Protein AF-A0A6A4GIF3-F1 (afdb_monomer_lite)

Foldseek 3Di:
DVVVVCVVPPDPPPDDDDPVVVVVVVCVVCVVVCVPDDDPVSVVVVVVVVVVVVVVVVVVVVVVVVVPDDPDPPPPPDDPPPVPPPPPVDDDPPDDDDDPPDPDDDPDDDPAEPPPRHPDDHVVPDPD

Sequence (128 aa):
NPFEQARDKRIPRTATVPARLAYHEAHAALRPLLAGVQTAEDLDDLVDQLNEIRQAIMIFLLIFYTHLSDTTVIKHKGRPRTKRLTAGREGPSQGGGARKGRHTDAEGSGRKCGACRIPGHTRARCPK

Structure (mmCIF, N/CA/C/O backbone):
data_AF-A0A6A4GIF3-F1
#
_entry.id   AF-A0A6A4GIF3-F1
#
loop_
_atom_site.group_PDB
_atom_site.id
_atom_site.type_symbol
_atom_site.label_atom_id
_atom_site.label_alt_id
_atom_site.label_comp_id
_atom_site.label_asym_id
_atom_site.label_entity_id
_atom_site.label_seq_id
_atom_site.pdbx_PDB_ins_code
_atom_site.Cartn_x
_atom_site.Cartn_y
_atom_site.Cartn_z
_atom_site.occupancy
_atom_site.B_iso_or_equiv
_atom_site.auth_seq_id
_atom_site.auth_comp_id
_atom_site.auth_asym_id
_atom_site.auth_atom_id
_atom_site.pdbx_PDB_model_num
ATOM 1 N N . ASN A 1 1 ? 0.081 -21.181 18.646 1.00 46.69 1 ASN A N 1
ATOM 2 C CA . ASN A 1 1 ? -0.855 -20.288 17.933 1.00 46.69 1 ASN A CA 1
ATOM 3 C C . ASN A 1 1 ? -1.202 -20.938 16.591 1.00 46.69 1 ASN A C 1
ATOM 5 O O . ASN A 1 1 ? -0.299 -21.067 15.773 1.00 46.69 1 ASN A O 1
ATOM 9 N N . PRO A 1 2 ? -2.438 -21.419 16.359 1.00 47.06 2 PRO A N 1
ATOM 10 C CA . PRO A 1 2 ? -2.800 -22.178 15.149 1.00 47.06 2 PRO A CA 1
ATOM 11 C C . PRO A 1 2 ? -2.652 -21.386 13.834 1.00 47.06 2 PRO A C 1
ATOM 13 O O . PRO A 1 2 ? -2.694 -21.971 12.758 1.00 47.06 2 PRO A O 1
ATOM 16 N N . PHE A 1 3 ? -2.426 -20.071 13.904 1.00 51.91 3 PHE A N 1
ATOM 17 C CA . PHE A 1 3 ? -2.216 -19.209 12.739 1.00 51.91 3 PHE A CA 1
ATOM 18 C C . PHE A 1 3 ? -0.763 -19.154 12.236 1.00 51.91 3 PHE A C 1
ATOM 20 O O . PHE A 1 3 ? -0.530 -18.695 11.121 1.00 51.91 3 PHE A O 1
ATOM 27 N N . GLU A 1 4 ? 0.220 -19.652 12.995 1.00 50.81 4 GLU A N 1
ATOM 28 C CA . GLU A 1 4 ? 1.615 -19.692 12.518 1.00 50.81 4 GLU A CA 1
ATOM 29 C C . GLU A 1 4 ? 1.874 -20.821 11.515 1.00 50.81 4 GLU A C 1
ATOM 31 O O . GLU A 1 4 ? 2.722 -20.681 10.638 1.00 50.81 4 GLU A O 1
ATOM 36 N N . GLN A 1 5 ? 1.082 -21.896 11.560 1.00 49.00 5 GLN A N 1
ATOM 37 C CA . GLN A 1 5 ? 1.219 -23.054 10.666 1.00 49.00 5 GLN A CA 1
ATOM 38 C C . GLN A 1 5 ? 0.877 -22.741 9.196 1.00 49.00 5 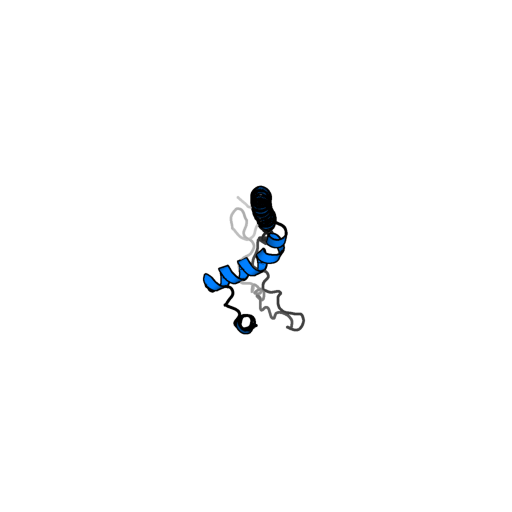GLN A C 1
ATOM 40 O O . GLN A 1 5 ? 1.183 -23.532 8.306 1.00 49.00 5 GLN A O 1
ATOM 45 N N . ALA A 1 6 ? 0.270 -21.583 8.914 1.00 50.69 6 ALA A N 1
ATOM 46 C CA . ALA A 1 6 ? -0.035 -21.139 7.554 1.00 50.69 6 ALA A CA 1
ATOM 47 C C . ALA A 1 6 ? 1.125 -20.388 6.871 1.00 50.69 6 ALA A C 1
ATOM 49 O O . ALA A 1 6 ? 1.098 -20.233 5.650 1.00 50.69 6 ALA A O 1
ATOM 50 N N . ARG A 1 7 ? 2.155 -19.951 7.613 1.00 51.62 7 ARG A N 1
ATOM 51 C CA . ARG A 1 7 ? 3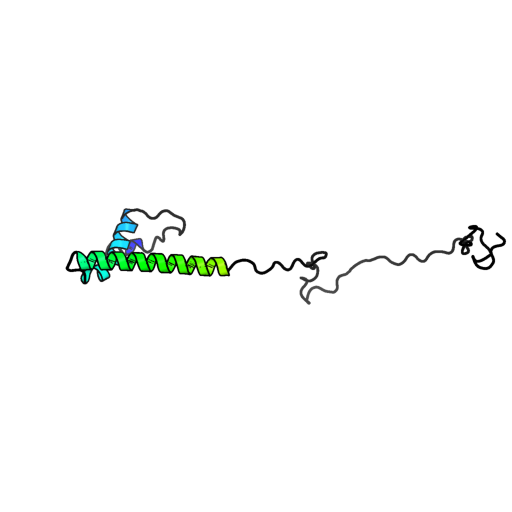.295 -19.205 7.041 1.00 51.62 7 ARG A CA 1
ATOM 52 C C . ARG A 1 7 ? 4.182 -20.053 6.122 1.00 51.62 7 ARG A C 1
ATOM 54 O O . ARG A 1 7 ? 4.828 -19.502 5.232 1.00 51.62 7 ARG A O 1
ATOM 61 N N . ASP A 1 8 ? 4.163 -21.376 6.285 1.00 54.00 8 ASP A N 1
ATOM 62 C CA . ASP A 1 8 ? 5.006 -22.303 5.515 1.00 54.00 8 ASP A CA 1
ATOM 63 C C . ASP A 1 8 ? 4.438 -22.701 4.148 1.00 54.00 8 ASP A C 1
ATOM 65 O O . ASP A 1 8 ? 5.170 -23.184 3.284 1.00 54.00 8 ASP A O 1
ATOM 69 N N . LYS A 1 9 ? 3.161 -22.419 3.873 1.00 58.00 9 LYS A N 1
ATOM 70 C CA . LYS A 1 9 ? 2.607 -22.533 2.517 1.00 58.00 9 LYS A CA 1
ATOM 71 C C . LYS A 1 9 ? 2.678 -21.170 1.855 1.00 58.00 9 LYS A C 1
ATOM 73 O O . LYS A 1 9 ? 1.664 -20.491 1.720 1.00 58.00 9 LYS A O 1
ATOM 78 N N . ARG A 1 10 ? 3.888 -20.750 1.468 1.00 60.47 10 ARG A N 1
ATOM 79 C CA . ARG A 1 10 ? 4.073 -19.512 0.700 1.00 60.47 10 ARG A CA 1
ATOM 80 C C . ARG A 1 10 ? 3.194 -19.585 -0.543 1.00 60.47 10 ARG A C 1
ATOM 82 O O . ARG A 1 10 ? 3.474 -20.348 -1.466 1.00 60.47 10 ARG A O 1
ATOM 89 N N . ILE A 1 11 ? 2.121 -18.800 -0.535 1.00 64.50 11 ILE A N 1
ATOM 90 C CA . ILE A 1 11 ? 1.291 -18.571 -1.709 1.00 64.50 11 ILE A CA 1
ATOM 91 C C . ILE A 1 11 ? 2.251 -18.116 -2.823 1.00 64.50 11 ILE A C 1
ATOM 93 O O . ILE A 1 11 ? 3.106 -17.258 -2.564 1.00 64.50 11 ILE A O 1
ATOM 97 N N . PRO A 1 12 ? 2.195 -18.714 -4.029 1.00 75.25 12 PRO A N 1
ATOM 98 C CA . 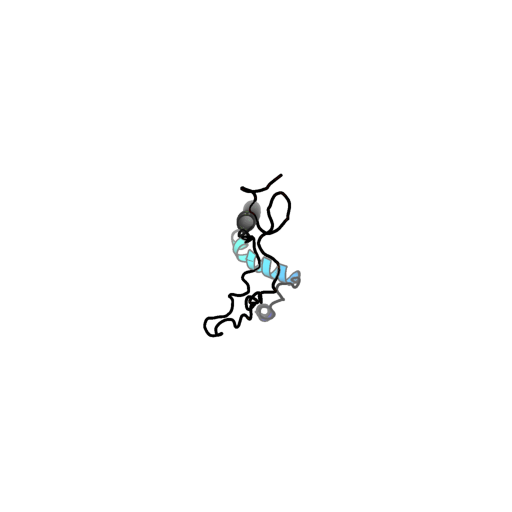PRO A 1 12 ? 3.013 -18.267 -5.149 1.00 75.25 12 PRO A CA 1
ATOM 99 C C . PRO A 1 12 ? 2.887 -16.750 -5.307 1.00 75.25 12 PRO A C 1
ATOM 101 O O . PRO A 1 12 ? 1.786 -16.222 -5.197 1.00 75.25 12 PRO A O 1
ATOM 104 N N . ARG A 1 13 ? 3.990 -16.037 -5.573 1.00 71.44 13 ARG A N 1
ATOM 105 C CA . ARG A 1 13 ? 4.002 -14.556 -5.620 1.00 71.44 13 ARG A CA 1
ATOM 106 C C . ARG A 1 13 ? 2.979 -13.952 -6.593 1.00 71.44 13 ARG A C 1
ATOM 108 O O . ARG A 1 13 ? 2.647 -12.781 -6.474 1.00 71.44 13 ARG A O 1
ATOM 115 N N . THR A 1 14 ? 2.521 -14.740 -7.560 1.00 79.12 14 THR A N 1
ATOM 116 C CA . THR A 1 14 ? 1.546 -14.364 -8.587 1.00 79.12 14 THR A CA 1
ATOM 117 C C . THR A 1 14 ? 0.116 -14.807 -8.276 1.00 79.12 14 THR A C 1
ATOM 119 O O . THR A 1 14 ? -0.795 -14.456 -9.020 1.00 79.12 14 THR A O 1
ATOM 122 N N . ALA A 1 15 ? -0.105 -15.594 -7.223 1.00 83.50 15 ALA A N 1
ATOM 123 C CA . ALA A 1 15 ? -1.429 -16.075 -6.865 1.00 83.50 15 ALA A CA 1
ATOM 124 C C . ALA A 1 15 ? -2.186 -15.025 -6.043 1.00 83.50 15 ALA A C 1
ATOM 126 O O . ALA A 1 15 ? -1.627 -14.357 -5.172 1.00 83.50 15 ALA A O 1
ATOM 127 N N . THR A 1 16 ? -3.481 -14.892 -6.326 1.00 86.94 16 THR A N 1
ATOM 128 C CA . THR A 1 16 ? -4.369 -13.974 -5.614 1.00 86.94 16 THR A CA 1
ATOM 129 C C . THR A 1 16 ? -4.438 -14.349 -4.136 1.00 86.94 16 THR A C 1
ATOM 131 O O . THR A 1 16 ? -4.720 -15.495 -3.784 1.00 86.94 16 THR A O 1
ATOM 134 N N . VAL A 1 17 ? -4.189 -13.374 -3.262 1.00 87.19 17 VAL A N 1
ATOM 135 C CA . VAL A 1 17 ? -4.244 -13.574 -1.812 1.00 87.19 17 VAL A CA 1
ATOM 136 C C . VAL A 1 17 ? -5.709 -13.710 -1.372 1.00 87.19 17 VAL A C 1
ATOM 138 O O . VAL A 1 17 ? -6.522 -12.850 -1.716 1.00 87.19 17 VAL A O 1
ATOM 141 N N . PRO A 1 18 ? -6.083 -14.751 -0.602 1.00 89.88 18 PRO A N 1
ATOM 142 C CA . PRO A 1 18 ? -7.437 -14.883 -0.073 1.00 89.88 18 PRO A CA 1
ATOM 143 C C . PRO A 1 18 ? -7.816 -13.687 0.808 1.00 89.88 18 PRO A C 1
ATOM 145 O O . PRO A 1 18 ? -7.057 -13.313 1.702 1.00 89.88 18 PRO A O 1
ATOM 148 N N . ALA A 1 19 ? -9.021 -13.140 0.623 1.00 91.00 19 ALA A N 1
ATOM 149 C CA . ALA A 1 19 ? -9.476 -11.935 1.329 1.00 91.00 19 ALA A CA 1
ATOM 150 C C . ALA A 1 19 ? -9.382 -12.052 2.861 1.00 91.00 19 ALA A C 1
ATOM 152 O O . ALA A 1 19 ? -8.925 -11.131 3.530 1.00 91.00 19 ALA A O 1
ATOM 153 N N . ARG A 1 20 ? -9.749 -13.213 3.423 1.00 90.50 20 ARG A N 1
ATOM 154 C CA . ARG A 1 20 ? -9.653 -13.476 4.868 1.00 90.50 20 ARG A CA 1
ATOM 155 C C . ARG A 1 20 ? -8.209 -13.402 5.374 1.00 90.50 20 ARG A C 1
ATOM 157 O O . ARG A 1 20 ? -7.975 -12.876 6.457 1.00 90.50 20 ARG A O 1
ATOM 164 N N . LEU A 1 21 ? -7.255 -13.927 4.605 1.00 89.81 21 LEU A N 1
ATOM 165 C CA . LEU A 1 21 ? -5.841 -13.895 4.973 1.00 89.81 21 LEU A CA 1
ATOM 166 C C . LEU A 1 21 ? -5.311 -12.462 4.917 1.00 89.81 21 LEU A C 1
ATOM 168 O O . LEU A 1 21 ? -4.741 -11.998 5.898 1.00 89.81 21 LEU A O 1
ATOM 172 N N . ALA A 1 22 ? -5.602 -11.744 3.828 1.00 89.31 22 ALA A N 1
ATOM 173 C CA . ALA A 1 22 ? -5.235 -10.338 3.683 1.00 89.31 22 ALA A CA 1
ATOM 174 C C . ALA A 1 22 ? -5.794 -9.482 4.830 1.00 89.31 22 ALA A C 1
ATOM 176 O O . ALA A 1 22 ? -5.062 -8.689 5.413 1.00 89.31 22 ALA A O 1
ATOM 177 N N . TYR A 1 23 ? -7.061 -9.686 5.200 1.00 92.19 23 TYR A N 1
ATOM 178 C CA . TYR A 1 23 ? -7.693 -8.968 6.305 1.00 92.19 23 TYR A CA 1
ATOM 179 C C . TYR A 1 23 ? -7.015 -9.252 7.649 1.00 92.19 23 TYR A C 1
ATOM 181 O O . TYR A 1 23 ? -6.647 -8.318 8.357 1.00 92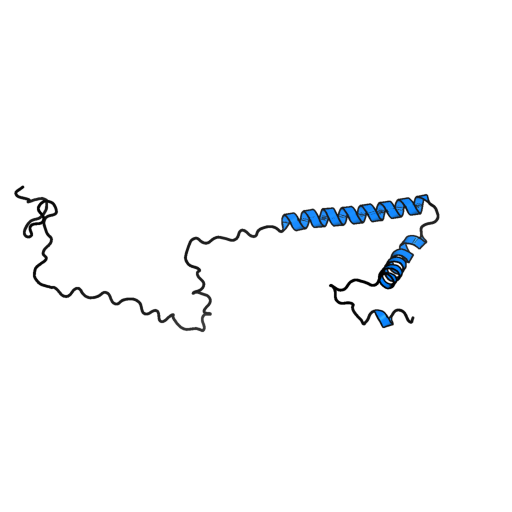.19 23 TYR A O 1
ATOM 189 N N . HIS A 1 24 ? -6.821 -10.526 8.009 1.00 92.44 24 HIS A N 1
ATOM 190 C CA . HIS A 1 24 ? -6.195 -10.870 9.288 1.00 92.44 24 HIS A CA 1
ATOM 191 C C . HIS A 1 24 ? -4.750 -10.388 9.375 1.00 92.44 24 HIS A C 1
ATOM 193 O O . HIS A 1 24 ? -4.334 -9.920 10.433 1.00 92.44 24 HIS A O 1
ATOM 199 N N . GLU A 1 25 ? -3.996 -10.486 8.284 1.00 92.38 25 GLU A N 1
ATOM 200 C CA . GLU A 1 25 ? -2.598 -10.072 8.252 1.00 92.38 25 GLU A CA 1
ATOM 201 C C . GLU A 1 25 ? -2.463 -8.546 8.281 1.00 92.38 25 GLU A C 1
ATOM 203 O O . GLU A 1 25 ? -1.700 -8.025 9.093 1.00 92.38 25 GLU A O 1
ATOM 208 N N . ALA A 1 26 ? -3.276 -7.820 7.506 1.00 91.88 26 ALA A N 1
ATOM 209 C CA . ALA A 1 26 ? -3.330 -6.361 7.565 1.00 91.88 26 ALA A CA 1
ATOM 210 C C . ALA A 1 26 ? -3.748 -5.871 8.958 1.00 91.88 26 ALA A C 1
ATOM 212 O O . ALA A 1 26 ? -3.085 -5.022 9.545 1.00 91.88 26 ALA A O 1
ATOM 213 N N . HIS A 1 27 ? -4.797 -6.452 9.541 1.00 92.38 27 HIS A N 1
ATOM 214 C CA . HIS A 1 27 ? -5.259 -6.076 10.875 1.00 92.38 27 HIS A CA 1
ATOM 215 C C . HIS A 1 27 ? -4.228 -6.418 11.965 1.00 92.38 27 HIS A C 1
ATOM 217 O O . HIS A 1 27 ? -4.071 -5.676 12.936 1.00 92.38 27 HIS A O 1
ATOM 223 N N . ALA A 1 28 ? -3.509 -7.536 11.838 1.00 93.00 28 ALA A N 1
ATOM 224 C CA . ALA A 1 28 ? -2.424 -7.880 12.753 1.00 93.00 28 ALA A CA 1
ATOM 225 C C . ALA A 1 28 ? -1.244 -6.903 12.636 1.00 93.00 28 ALA A C 1
ATOM 227 O O . ALA A 1 28 ? -0.666 -6.539 13.657 1.00 93.00 28 ALA A O 1
ATOM 228 N N . ALA A 1 29 ? -0.922 -6.453 11.422 1.00 92.38 29 ALA A N 1
ATOM 229 C CA . ALA A 1 29 ? 0.129 -5.471 11.176 1.00 92.38 29 ALA A CA 1
ATOM 230 C C . ALA A 1 29 ? -0.244 -4.060 11.662 1.00 92.38 29 ALA A C 1
ATOM 232 O O . ALA A 1 29 ? 0.625 -3.336 12.135 1.00 92.38 29 ALA A O 1
ATOM 233 N N . LEU A 1 30 ? -1.525 -3.681 11.587 1.00 91.75 30 LEU A N 1
ATOM 234 C CA . LEU A 1 30 ? -2.020 -2.373 12.034 1.00 91.75 30 LEU A CA 1
ATOM 235 C C . LEU A 1 30 ? -2.214 -2.282 13.553 1.00 91.75 30 LEU A C 1
ATOM 237 O O . LEU A 1 30 ? -2.164 -1.190 14.111 1.00 91.75 30 LEU A O 1
ATOM 241 N N . ARG A 1 31 ? -2.406 -3.412 14.246 1.00 92.75 31 ARG A N 1
ATOM 242 C CA . ARG A 1 31 ? -2.652 -3.458 15.701 1.00 92.75 31 ARG A CA 1
ATOM 243 C C . ARG A 1 31 ? -1.697 -2.607 16.555 1.00 92.75 31 ARG A C 1
ATOM 245 O O . ARG A 1 31 ? -2.199 -1.932 17.447 1.00 92.75 31 ARG A O 1
ATOM 252 N N . PRO A 1 32 ? -0.369 -2.618 16.331 1.00 92.44 32 PRO A N 1
ATOM 253 C CA . PRO A 1 32 ? 0.555 -1.789 17.103 1.00 92.44 32 PRO A CA 1
ATOM 254 C C . PRO A 1 32 ? 0.340 -0.286 16.904 1.00 92.44 32 PRO A C 1
ATOM 256 O O . PRO A 1 32 ? 0.549 0.477 17.837 1.00 92.44 32 PRO A O 1
ATOM 259 N N . LEU A 1 33 ? -0.095 0.133 15.711 1.00 89.06 33 LEU A N 1
ATOM 260 C CA . LEU A 1 33 ? -0.356 1.538 15.388 1.00 89.06 33 LEU A CA 1
ATOM 261 C C . LEU A 1 33 ? -1.668 2.014 16.020 1.00 89.06 33 LEU A C 1
ATOM 263 O O . LEU A 1 33 ? -1.746 3.115 16.548 1.00 89.06 33 LEU A O 1
ATOM 267 N N . LEU A 1 34 ? -2.676 1.139 16.040 1.00 90.88 34 LEU A N 1
ATOM 268 C CA . LEU A 1 34 ? -3.981 1.427 16.637 1.00 90.88 34 LEU A CA 1
ATOM 269 C C . LEU A 1 34 ? -3.947 1.519 18.170 1.00 90.88 34 LEU A C 1
ATOM 271 O O . LEU A 1 34 ? -4.869 2.066 18.760 1.00 90.88 34 LEU A O 1
ATOM 275 N N . ALA A 1 35 ? -2.903 1.006 18.830 1.00 89.88 35 ALA A N 1
ATOM 276 C CA . ALA A 1 35 ? -2.794 1.040 20.291 1.00 89.88 35 ALA A CA 1
ATOM 277 C C . ALA A 1 35 ? -2.675 2.465 20.869 1.00 89.88 35 ALA A C 1
ATOM 279 O O . ALA A 1 35 ? -2.945 2.657 22.053 1.00 89.88 35 ALA A O 1
ATOM 280 N N . GLY A 1 36 ? -2.262 3.443 20.054 1.00 86.38 36 GLY A N 1
ATOM 281 C CA . GLY A 1 36 ? -2.136 4.848 20.450 1.00 86.38 36 GLY A CA 1
ATOM 282 C C . GLY A 1 36 ? -3.335 5.730 20.097 1.00 86.38 36 GLY A C 1
ATOM 283 O O . GLY A 1 36 ? -3.365 6.872 20.535 1.00 86.38 36 GLY A O 1
ATOM 284 N N . VAL A 1 37 ? -4.305 5.218 19.333 1.00 92.62 37 VAL A N 1
ATOM 285 C CA . VAL A 1 37 ? -5.451 5.991 18.832 1.00 92.62 37 VAL A CA 1
ATOM 286 C C . VAL A 1 37 ? -6.544 6.011 19.894 1.00 92.62 37 VAL A C 1
ATOM 288 O O . VAL A 1 37 ? -7.084 4.958 20.243 1.00 92.62 37 VAL A O 1
ATOM 291 N N . GLN A 1 38 ? -6.862 7.192 20.422 1.00 94.25 38 GLN A N 1
ATOM 292 C CA . GLN A 1 38 ? -7.870 7.347 21.476 1.00 94.25 38 GLN A CA 1
ATOM 293 C C . GLN A 1 38 ? -9.075 8.163 21.012 1.00 94.25 38 GLN A C 1
ATOM 295 O O . GLN A 1 38 ? -10.184 7.931 21.501 1.00 94.25 38 GLN A O 1
ATOM 300 N N . THR A 1 39 ? -8.876 9.083 20.070 1.00 96.31 39 THR A N 1
ATOM 301 C CA . THR A 1 39 ? -9.923 9.963 19.543 1.00 96.31 39 THR A CA 1
ATOM 302 C C . THR A 1 39 ? -10.210 9.705 18.062 1.00 96.31 39 THR A C 1
ATOM 304 O O . THR A 1 39 ? -9.533 8.914 17.400 1.00 96.31 39 THR A O 1
ATOM 307 N N . ALA A 1 40 ? -11.267 10.338 17.545 1.00 93.31 40 ALA A N 1
ATOM 308 C CA . ALA A 1 40 ? -11.568 10.293 16.117 1.00 93.31 40 ALA A 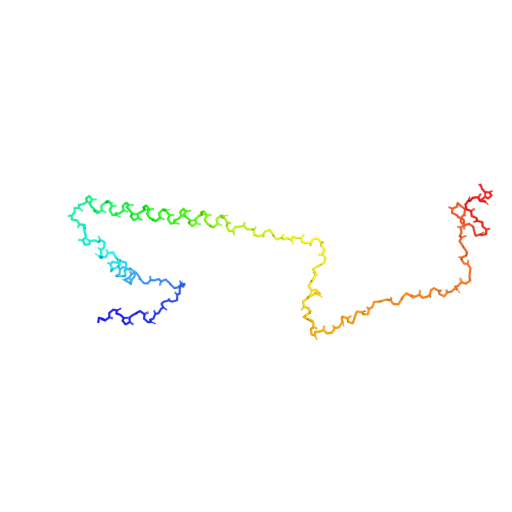CA 1
ATOM 309 C C . ALA A 1 40 ? -10.523 11.086 15.319 1.00 93.31 40 ALA A C 1
ATOM 311 O O . ALA A 1 40 ? -10.097 10.636 14.262 1.00 93.31 40 ALA A O 1
ATOM 312 N N . GLU A 1 41 ? -10.055 12.201 15.878 1.00 95.31 41 GLU A N 1
ATOM 313 C CA . GLU A 1 41 ? -9.002 13.034 15.305 1.00 95.31 41 GLU A CA 1
ATOM 314 C C . GLU A 1 41 ? -7.685 12.254 15.175 1.00 95.31 41 GLU A C 1
ATOM 316 O O . GLU A 1 41 ? -7.076 12.265 14.112 1.00 95.31 41 GLU A O 1
ATOM 321 N N . ASP A 1 42 ? -7.300 11.482 16.201 1.00 92.50 42 ASP A N 1
ATOM 322 C CA . ASP A 1 42 ? -6.102 10.629 16.157 1.00 92.50 42 ASP A CA 1
ATOM 323 C C . ASP A 1 42 ? -6.184 9.579 15.034 1.00 92.50 42 ASP A C 1
ATOM 325 O O . ASP A 1 42 ? -5.173 9.183 14.446 1.00 92.50 42 ASP A O 1
ATOM 329 N N . LEU A 1 43 ? -7.393 9.071 14.768 1.00 94.00 43 LEU A N 1
ATOM 330 C CA . LEU A 1 43 ? -7.624 8.085 13.718 1.00 94.00 43 LEU A CA 1
ATOM 331 C C . LEU A 1 43 ? -7.533 8.726 12.332 1.00 94.00 43 LEU A C 1
ATOM 333 O O . LEU A 1 43 ? -6.924 8.131 11.441 1.00 94.00 43 LEU A O 1
ATOM 337 N N . ASP A 1 44 ? -8.122 9.907 12.160 1.00 96.06 44 ASP A N 1
ATOM 338 C CA . ASP A 1 44 ? -8.065 10.664 10.909 1.00 96.06 44 ASP A CA 1
ATOM 339 C C . ASP A 1 44 ? -6.616 11.066 10.590 1.00 96.06 44 ASP A C 1
ATOM 341 O O . ASP A 1 44 ? -6.130 10.774 9.494 1.00 96.06 44 ASP A O 1
ATOM 345 N N . ASP A 1 45 ? -5.875 11.574 11.579 1.00 94.75 45 ASP A N 1
ATOM 346 C CA . ASP A 1 45 ? -4.448 11.894 11.455 1.00 94.75 45 ASP A CA 1
ATOM 347 C C . ASP A 1 45 ? -3.621 10.663 11.048 1.00 94.75 45 ASP A C 1
ATOM 349 O O . ASP A 1 45 ? -2.741 10.735 10.183 1.00 94.75 45 ASP A O 1
ATOM 353 N N . LEU A 1 46 ? -3.905 9.496 11.640 1.00 94.38 46 LEU A N 1
ATOM 354 C CA . LEU A 1 46 ? -3.230 8.248 11.282 1.00 94.38 46 LEU A CA 1
ATOM 355 C C . LEU A 1 46 ? -3.533 7.833 9.832 1.00 94.38 46 LEU A C 1
ATOM 357 O O . LEU A 1 46 ? -2.641 7.359 9.120 1.00 94.38 46 LEU A O 1
ATOM 361 N N . VAL A 1 47 ? -4.781 7.979 9.385 1.00 95.12 47 VAL A N 1
ATOM 362 C CA . VAL A 1 47 ? -5.183 7.661 8.008 1.00 95.12 47 VAL A CA 1
ATOM 363 C C . VAL A 1 47 ? -4.499 8.599 7.016 1.00 95.12 47 VAL A C 1
ATOM 365 O O . VAL A 1 47 ? -3.993 8.130 5.989 1.00 95.12 47 VAL A O 1
ATOM 368 N N . ASP A 1 48 ? -4.414 9.886 7.335 1.00 96.19 48 ASP A N 1
ATOM 369 C CA . ASP A 1 48 ? -3.727 10.875 6.510 1.00 96.19 48 ASP A CA 1
ATOM 370 C C . ASP A 1 48 ? -2.233 10.562 6.396 1.00 96.19 48 ASP A C 1
ATOM 372 O O . ASP A 1 48 ? -1.714 10.461 5.280 1.00 96.19 48 ASP A O 1
ATOM 376 N N . GLN A 1 49 ? -1.564 10.236 7.504 1.00 94.56 49 GLN A N 1
ATOM 377 C CA . GLN A 1 49 ? -0.162 9.800 7.491 1.00 94.56 49 GLN A CA 1
ATOM 378 C C . GLN A 1 49 ? 0.061 8.553 6.618 1.00 94.56 49 GLN A C 1
ATOM 380 O O . GLN A 1 49 ? 1.027 8.480 5.852 1.00 94.56 49 GLN A O 1
ATOM 385 N N . LEU A 1 50 ? -0.830 7.558 6.685 1.00 93.88 50 LEU A N 1
ATOM 386 C CA . LEU A 1 50 ? -0.734 6.361 5.838 1.00 93.88 50 LEU A CA 1
ATOM 387 C C . LEU A 1 50 ? -0.907 6.695 4.349 1.00 93.88 50 LEU A C 1
ATOM 389 O O . LEU A 1 50 ? -0.217 6.119 3.496 1.00 93.88 50 LEU A O 1
ATOM 393 N N . ASN A 1 51 ? -1.801 7.629 4.025 1.00 94.69 51 ASN A N 1
ATOM 394 C CA . ASN A 1 51 ? -2.009 8.100 2.659 1.00 94.69 51 ASN A CA 1
ATOM 395 C C . ASN A 1 51 ? -0.803 8.890 2.140 1.00 94.69 51 ASN A C 1
ATOM 397 O O . ASN A 1 51 ? -0.377 8.661 1.004 1.00 94.69 51 ASN A O 1
ATOM 401 N N . GLU A 1 52 ? -0.208 9.750 2.961 1.00 95.62 52 GLU A N 1
ATOM 402 C CA . GLU A 1 52 ? 1.016 10.482 2.627 1.00 95.62 52 GLU A CA 1
ATOM 403 C C . GLU A 1 52 ? 2.185 9.533 2.357 1.00 95.62 52 GLU A C 1
ATOM 405 O O . GLU A 1 52 ? 2.849 9.647 1.325 1.00 95.62 52 GLU A O 1
ATOM 410 N N . ILE A 1 53 ? 2.393 8.528 3.215 1.00 94.56 53 ILE A N 1
ATOM 411 C CA . ILE A 1 53 ? 3.430 7.504 3.012 1.00 94.56 53 ILE A CA 1
ATOM 412 C C . ILE A 1 53 ? 3.203 6.769 1.688 1.00 94.56 53 ILE A C 1
ATOM 414 O O . ILE A 1 53 ? 4.141 6.578 0.906 1.00 94.56 53 ILE A O 1
ATOM 418 N N . ARG A 1 54 ? 1.958 6.374 1.393 1.00 93.62 54 ARG A N 1
ATOM 419 C CA . ARG A 1 54 ? 1.613 5.720 0.124 1.00 93.62 54 ARG A CA 1
ATOM 420 C C . ARG A 1 54 ? 1.959 6.610 -1.072 1.00 93.62 54 ARG A C 1
ATOM 422 O O . ARG A 1 54 ? 2.522 6.115 -2.052 1.00 93.62 54 ARG A O 1
ATOM 429 N N . GLN A 1 55 ? 1.626 7.897 -1.007 1.00 94.06 55 GLN A N 1
ATOM 430 C CA . GLN A 1 55 ? 1.936 8.855 -2.068 1.00 94.06 55 GLN A CA 1
ATOM 431 C C . GLN A 1 55 ? 3.446 9.053 -2.223 1.00 94.06 55 GLN A C 1
ATOM 433 O O . GLN A 1 55 ? 3.950 8.978 -3.342 1.00 94.06 55 GLN A O 1
ATOM 438 N N . ALA A 1 56 ? 4.182 9.207 -1.122 1.00 93.62 56 ALA A N 1
ATOM 439 C CA . ALA A 1 56 ? 5.634 9.346 -1.133 1.00 93.62 56 ALA A CA 1
ATOM 440 C C . ALA A 1 56 ? 6.319 8.134 -1.784 1.00 93.62 56 ALA A C 1
ATOM 442 O O . ALA A 1 56 ? 7.191 8.304 -2.637 1.00 93.62 56 ALA A O 1
ATOM 443 N N . ILE A 1 57 ? 5.879 6.911 -1.461 1.00 92.56 57 ILE A N 1
ATOM 444 C CA . ILE A 1 57 ? 6.381 5.681 -2.094 1.00 92.56 57 ILE A CA 1
ATOM 445 C C . ILE A 1 57 ? 6.072 5.673 -3.596 1.00 92.56 57 ILE A C 1
ATOM 447 O O . ILE A 1 57 ? 6.948 5.347 -4.396 1.00 92.56 57 ILE A O 1
ATOM 451 N N . MET A 1 58 ? 4.852 6.036 -4.003 1.00 91.06 58 MET A N 1
ATOM 452 C CA . MET A 1 58 ? 4.477 6.089 -5.422 1.00 91.06 58 MET A CA 1
ATOM 453 C C . MET A 1 58 ? 5.316 7.111 -6.196 1.00 91.06 58 MET A C 1
ATOM 455 O O . MET A 1 58 ? 5.814 6.791 -7.273 1.00 91.06 58 MET A O 1
ATOM 459 N N . ILE A 1 59 ? 5.509 8.309 -5.639 1.00 91.81 59 ILE A N 1
ATOM 460 C CA . ILE A 1 59 ? 6.333 9.370 -6.231 1.00 91.81 59 ILE A CA 1
ATOM 461 C C . ILE A 1 59 ? 7.788 8.910 -6.336 1.00 91.81 59 ILE A C 1
ATOM 463 O O . ILE A 1 59 ? 8.395 9.031 -7.397 1.00 91.81 59 ILE A O 1
ATOM 467 N N . PHE A 1 60 ? 8.338 8.328 -5.269 1.00 89.69 60 PHE A N 1
ATOM 468 C CA . PHE A 1 60 ? 9.694 7.787 -5.263 1.00 89.69 60 PHE A CA 1
ATOM 469 C C . PHE A 1 60 ? 9.876 6.718 -6.344 1.00 89.69 60 PHE A C 1
ATOM 471 O O . PHE A 1 60 ? 10.815 6.795 -7.134 1.00 89.69 60 PHE A O 1
ATOM 478 N N . LEU A 1 61 ? 8.956 5.753 -6.433 1.00 87.44 61 LEU A N 1
ATOM 479 C CA . LEU A 1 61 ? 8.993 4.723 -7.469 1.00 87.44 61 LEU A CA 1
ATOM 480 C C . LEU A 1 61 ? 8.883 5.331 -8.867 1.00 87.44 61 LEU A C 1
ATOM 482 O O . LEU A 1 61 ? 9.634 4.929 -9.750 1.00 87.44 61 LEU A O 1
ATOM 486 N N . LEU A 1 62 ? 8.007 6.315 -9.072 1.00 86.12 62 LEU A N 1
ATOM 487 C CA . LEU A 1 62 ? 7.875 6.997 -10.356 1.00 86.12 62 LEU A CA 1
ATOM 488 C C . LEU A 1 62 ? 9.197 7.657 -10.769 1.00 86.12 62 LEU A C 1
ATOM 490 O O . LEU A 1 62 ? 9.660 7.427 -11.881 1.00 86.12 62 LEU A O 1
ATOM 494 N N . ILE A 1 63 ? 9.825 8.416 -9.868 1.00 83.12 63 ILE A N 1
ATOM 495 C CA . ILE A 1 63 ? 11.111 9.084 -10.118 1.00 83.12 63 ILE A CA 1
ATOM 496 C C . ILE A 1 63 ? 12.213 8.058 -10.409 1.00 83.12 63 ILE A C 1
ATOM 498 O O . ILE A 1 63 ? 12.979 8.228 -11.352 1.00 83.12 63 ILE A O 1
ATOM 502 N N . PHE A 1 64 ? 12.295 6.972 -9.638 1.00 75.44 64 PHE A N 1
ATOM 503 C CA . PHE A 1 64 ? 13.321 5.946 -9.843 1.00 75.44 64 PHE A CA 1
ATOM 504 C C . PHE A 1 64 ? 13.137 5.173 -11.151 1.00 75.44 64 PHE A C 1
ATOM 506 O O . PHE A 1 64 ? 14.117 4.912 -11.848 1.00 75.44 64 PHE A O 1
ATOM 513 N N . TYR A 1 65 ? 11.902 4.820 -11.514 1.00 68.12 65 TYR A N 1
ATOM 514 C CA . TYR A 1 65 ? 11.629 4.100 -12.759 1.00 68.12 65 TYR A CA 1
ATOM 515 C C . TYR A 1 65 ? 11.837 4.978 -13.997 1.00 68.12 65 TYR A C 1
ATOM 517 O O . TYR A 1 65 ? 12.352 4.483 -15.001 1.00 68.12 65 TYR A O 1
ATOM 525 N N . THR A 1 66 ? 11.511 6.275 -13.941 1.00 59.47 66 THR A N 1
ATOM 526 C CA . THR A 1 66 ? 11.820 7.192 -15.053 1.00 59.47 66 THR A CA 1
ATOM 527 C C . THR A 1 66 ? 13.323 7.411 -15.208 1.00 59.47 66 THR A C 1
ATOM 529 O O . THR A 1 66 ? 13.799 7.559 -16.332 1.00 59.47 66 THR A O 1
ATOM 532 N N . HIS A 1 67 ? 14.093 7.344 -14.118 1.00 60.09 67 HIS A N 1
ATOM 533 C CA . HIS A 1 67 ? 15.552 7.448 -14.167 1.00 60.09 67 HIS A CA 1
ATOM 534 C C . HIS A 1 67 ? 16.260 6.178 -14.681 1.00 60.09 67 HIS A C 1
ATOM 536 O O . HIS A 1 67 ? 17.443 6.238 -15.020 1.00 60.09 67 HIS A O 1
ATOM 542 N N . LEU A 1 68 ? 15.559 5.037 -14.753 1.00 60.00 68 LEU A N 1
ATOM 543 C CA . LEU A 1 68 ? 16.094 3.732 -15.169 1.00 60.00 68 LEU A CA 1
ATOM 544 C C . LEU A 1 68 ? 15.858 3.412 -16.662 1.00 60.00 68 LEU A C 1
ATOM 546 O O . LEU A 1 68 ? 15.886 2.244 -17.050 1.00 60.00 68 LEU A O 1
ATOM 550 N N . SER A 1 69 ? 15.605 4.410 -17.516 1.00 55.19 69 SER A N 1
ATOM 551 C CA . SER A 1 69 ? 15.359 4.172 -18.947 1.00 55.19 69 SER A CA 1
ATOM 552 C C . SER A 1 69 ? 16.545 4.562 -19.838 1.00 55.19 69 SER A C 1
ATOM 554 O O . SER A 1 69 ? 17.028 5.690 -19.809 1.00 55.19 69 SER A O 1
ATOM 556 N N . ASP A 1 70 ? 16.946 3.571 -20.643 1.00 53.19 70 ASP A N 1
ATOM 557 C CA . ASP A 1 70 ? 17.918 3.528 -21.740 1.00 53.19 70 ASP A CA 1
ATOM 558 C C . ASP A 1 70 ? 19.406 3.690 -21.393 1.00 53.19 70 ASP A C 1
ATOM 560 O O . ASP A 1 70 ? 20.042 4.720 -21.625 1.00 53.19 70 ASP A O 1
ATOM 564 N N . THR A 1 71 ? 20.043 2.562 -21.039 1.00 57.91 71 THR A N 1
ATOM 565 C CA . THR A 1 71 ? 21.414 2.346 -21.518 1.00 57.91 71 THR A CA 1
ATOM 566 C C . THR A 1 71 ? 21.357 2.500 -23.026 1.00 57.91 71 THR A C 1
ATOM 568 O O . THR A 1 71 ? 20.733 1.678 -23.702 1.00 57.91 71 THR A O 1
ATOM 571 N N . THR A 1 72 ? 21.947 3.571 -23.549 1.00 61.00 72 THR A N 1
ATOM 572 C CA . THR A 1 72 ? 22.005 3.804 -24.986 1.00 61.00 72 THR A CA 1
ATOM 573 C C . THR A 1 72 ? 22.509 2.520 -25.637 1.00 61.00 72 THR A C 1
ATOM 575 O O . THR A 1 72 ? 23.645 2.099 -25.423 1.00 61.00 72 THR A O 1
ATOM 578 N N . VAL A 1 73 ? 21.634 1.822 -26.369 1.00 60.81 73 VAL A N 1
ATOM 579 C CA . VAL A 1 73 ? 22.060 0.688 -27.184 1.00 60.81 73 VAL A CA 1
ATOM 580 C C . VAL A 1 73 ? 23.043 1.293 -28.166 1.00 60.81 73 VAL A C 1
ATOM 582 O O . VAL A 1 73 ? 22.640 1.983 -29.105 1.00 60.81 73 VAL A O 1
ATOM 585 N N . ILE A 1 74 ? 24.339 1.106 -27.910 1.00 65.56 74 ILE A N 1
ATOM 586 C CA . ILE A 1 74 ? 25.392 1.572 -28.798 1.00 65.56 74 ILE A CA 1
ATOM 587 C C . ILE A 1 74 ? 25.198 0.779 -30.088 1.00 65.56 74 ILE A C 1
ATOM 589 O O . ILE A 1 74 ? 25.645 -0.360 -30.225 1.00 65.56 74 ILE A O 1
ATOM 593 N N . LYS A 1 75 ? 24.460 1.362 -31.039 1.00 62.16 75 LYS A N 1
ATOM 594 C CA . LYS A 1 75 ? 24.289 0.819 -32.383 1.00 62.16 75 LYS A CA 1
ATOM 595 C C . LYS A 1 75 ? 25.639 0.944 -33.073 1.00 62.16 75 LYS A C 1
ATOM 597 O O . LYS A 1 75 ? 25.912 1.914 -33.776 1.00 62.16 75 LYS A O 1
ATOM 602 N N . HIS A 1 76 ? 26.518 -0.024 -32.844 1.00 61.41 76 HIS A N 1
ATOM 603 C CA . HIS A 1 76 ? 27.751 -0.129 -33.602 1.00 61.41 76 HIS A CA 1
ATOM 604 C C . HIS A 1 76 ? 27.376 -0.332 -35.073 1.00 61.41 76 HIS A C 1
ATOM 606 O O . HIS A 1 76 ? 26.839 -1.369 -35.458 1.00 61.41 76 HIS A O 1
ATOM 612 N N . LYS A 1 77 ? 27.629 0.680 -35.905 1.00 54.19 77 LYS A N 1
ATOM 613 C CA . LYS A 1 77 ? 27.443 0.589 -37.353 1.00 54.19 77 LYS A CA 1
ATOM 614 C C . LYS A 1 77 ? 28.446 -0.433 -37.901 1.00 54.19 77 LYS A C 1
ATOM 616 O O . LYS A 1 77 ? 29.639 -0.155 -37.962 1.00 54.19 77 LYS A O 1
ATOM 621 N N . GLY A 1 78 ? 27.972 -1.622 -38.268 1.00 62.38 78 GLY A N 1
ATOM 622 C CA . GLY A 1 78 ? 28.801 -2.688 -38.839 1.00 62.38 78 GLY A CA 1
ATOM 623 C C . GLY A 1 78 ? 28.323 -4.093 -38.474 1.00 62.38 78 GLY A C 1
ATOM 624 O O . GLY A 1 78 ? 27.481 -4.274 -37.599 1.00 62.38 78 GLY A O 1
ATOM 625 N N . ARG A 1 79 ? 28.863 -5.105 -39.170 1.00 57.47 79 ARG A N 1
ATOM 626 C CA . ARG A 1 79 ? 28.550 -6.523 -38.930 1.00 57.47 79 ARG A CA 1
ATOM 627 C C . ARG A 1 79 ? 28.814 -6.870 -37.454 1.00 57.47 79 ARG A C 1
ATOM 629 O O . ARG A 1 79 ? 29.890 -6.519 -36.964 1.00 57.47 79 ARG A O 1
ATOM 636 N N . PRO A 1 80 ? 27.901 -7.585 -36.769 1.00 58.72 80 PRO A N 1
ATOM 637 C CA . PRO A 1 80 ? 28.082 -7.973 -35.377 1.00 58.72 80 PRO A CA 1
ATOM 638 C C . PRO A 1 80 ? 29.456 -8.609 -35.167 1.00 58.72 80 PRO A C 1
ATOM 640 O O . PRO A 1 80 ? 29.829 -9.562 -35.854 1.00 58.72 80 PRO A O 1
ATOM 643 N N . ARG A 1 81 ? 30.223 -8.090 -34.204 1.00 56.66 81 ARG A N 1
ATOM 644 C CA . ARG A 1 81 ? 31.536 -8.626 -33.810 1.00 56.66 81 ARG A CA 1
ATOM 645 C C . ARG A 1 81 ? 31.396 -9.903 -32.965 1.00 56.66 81 ARG A C 1
ATOM 647 O O . ARG A 1 81 ? 32.254 -10.195 -32.141 1.00 56.66 81 ARG A O 1
ATOM 654 N N . THR A 1 82 ? 30.348 -10.695 -33.203 1.00 57.34 82 THR A N 1
ATOM 655 C CA . THR A 1 82 ? 30.088 -11.989 -32.547 1.00 57.34 82 THR A CA 1
ATOM 656 C C . THR A 1 82 ? 31.196 -13.012 -32.803 1.00 57.34 82 THR A C 1
ATOM 658 O O . THR A 1 82 ? 31.282 -14.019 -32.116 1.00 57.34 82 THR A O 1
ATOM 661 N N . LYS A 1 83 ? 32.115 -12.731 -33.735 1.00 52.78 83 LYS A N 1
ATOM 662 C CA . LYS A 1 83 ? 33.283 -13.567 -34.034 1.00 52.78 83 LYS A CA 1
ATOM 663 C C . LYS A 1 83 ? 34.457 -13.446 -33.043 1.00 52.78 83 LYS A C 1
ATOM 665 O O . LYS A 1 83 ? 35.534 -13.939 -33.354 1.00 52.78 83 LYS A O 1
ATOM 670 N N . ARG A 1 84 ? 34.299 -12.766 -31.899 1.00 55.44 84 ARG A N 1
ATOM 671 C CA . ARG A 1 84 ? 35.349 -12.625 -30.863 1.00 55.44 84 ARG A CA 1
ATOM 672 C C . ARG A 1 84 ? 34.939 -13.148 -29.480 1.00 55.44 84 ARG A C 1
ATOM 674 O O . ARG A 1 84 ? 35.518 -12.736 -28.485 1.00 55.44 84 ARG A O 1
ATOM 681 N N . LEU A 1 85 ? 33.954 -14.043 -29.418 1.00 55.44 85 LEU A N 1
ATOM 682 C CA . LEU A 1 85 ? 33.615 -14.780 -28.193 1.00 55.44 85 LEU A CA 1
ATOM 683 C C . LEU A 1 85 ? 34.327 -16.140 -28.101 1.00 55.44 85 LEU A C 1
ATOM 685 O O . LEU A 1 85 ? 33.948 -16.973 -27.292 1.00 55.44 85 LEU A O 1
ATOM 689 N N . THR A 1 86 ? 35.358 -16.381 -28.910 1.00 57.81 86 THR A N 1
ATOM 690 C CA . THR A 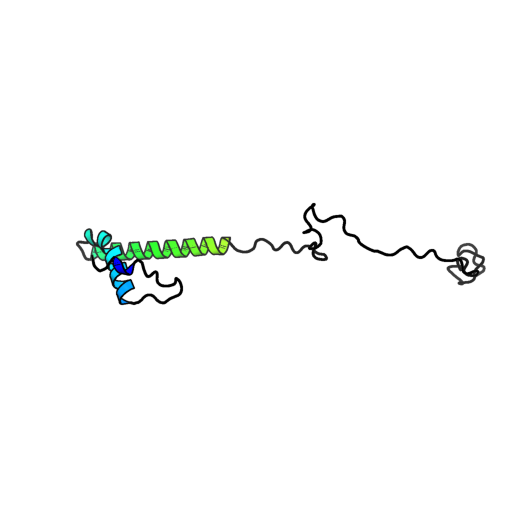1 86 ? 36.257 -17.521 -28.711 1.00 57.81 86 THR A CA 1
ATOM 691 C C . THR A 1 86 ? 37.276 -17.114 -27.646 1.00 57.81 86 THR A C 1
ATOM 693 O O . THR A 1 86 ? 38.112 -16.235 -27.884 1.00 57.81 86 THR A O 1
ATOM 696 N N . ALA A 1 87 ? 37.171 -17.681 -26.444 1.00 56.28 87 ALA A N 1
ATOM 697 C CA . ALA A 1 87 ? 38.174 -17.508 -25.395 1.00 56.28 87 ALA A CA 1
ATOM 698 C C . ALA A 1 87 ? 39.558 -17.946 -25.912 1.00 56.28 87 ALA A C 1
ATOM 700 O O . ALA A 1 87 ? 39.643 -18.792 -26.799 1.00 56.28 87 ALA A O 1
ATOM 701 N N . GLY A 1 88 ? 40.651 -17.435 -25.331 1.00 53.69 88 GLY A N 1
ATOM 702 C CA . GLY A 1 88 ? 42.033 -17.720 -25.766 1.00 53.69 88 GLY A CA 1
ATOM 703 C C . GLY A 1 88 ? 42.476 -19.197 -25.739 1.00 53.69 88 GLY A C 1
ATOM 704 O O . GLY A 1 88 ? 43.637 -19.481 -26.013 1.00 53.69 88 GLY A O 1
ATOM 705 N N . ARG A 1 89 ? 41.576 -20.135 -25.409 1.00 54.53 89 ARG A N 1
ATOM 706 C CA . ARG A 1 89 ? 41.780 -21.589 -25.474 1.00 54.53 89 ARG A CA 1
ATOM 707 C C . ARG A 1 89 ? 41.379 -22.195 -26.825 1.00 54.53 89 ARG A C 1
ATOM 709 O O . ARG A 1 89 ? 41.827 -23.287 -27.158 1.00 54.53 89 ARG A O 1
ATOM 716 N N . GLU A 1 90 ? 40.548 -21.507 -27.599 1.00 60.31 90 GLU A N 1
ATOM 717 C CA . GLU A 1 90 ? 40.147 -21.933 -28.936 1.00 60.31 90 GLU A CA 1
ATOM 718 C C . GLU A 1 90 ? 41.134 -21.321 -29.930 1.00 60.31 90 GLU A C 1
ATOM 720 O O . GLU A 1 90 ? 41.236 -20.101 -30.047 1.00 60.31 90 GLU A O 1
ATOM 725 N N . GLY A 1 91 ? 41.939 -22.182 -30.557 1.00 61.94 91 GLY A N 1
ATOM 726 C CA . GLY A 1 91 ? 43.066 -21.811 -31.412 1.00 61.94 91 GLY A CA 1
ATOM 727 C C . GLY A 1 91 ? 42.729 -20.843 -32.560 1.00 61.94 91 GLY A C 1
ATOM 728 O O . GLY A 1 91 ? 41.575 -20.470 -32.777 1.00 61.94 91 GLY A O 1
ATOM 729 N N . PRO A 1 92 ? 43.746 -20.406 -33.324 1.00 59.19 92 PRO A N 1
ATOM 730 C CA . PRO A 1 92 ? 43.579 -19.365 -34.328 1.00 59.19 92 PRO A CA 1
ATOM 731 C C . PRO A 1 92 ? 42.480 -19.726 -35.328 1.00 59.19 92 PRO A C 1
ATOM 733 O O . PRO A 1 92 ? 42.395 -20.856 -35.809 1.00 59.19 92 PRO A O 1
ATOM 736 N N . SER A 1 93 ? 41.651 -18.739 -35.672 1.00 58.91 93 SER A N 1
ATOM 737 C CA . SER A 1 93 ? 40.605 -18.905 -36.674 1.00 58.91 93 SER A CA 1
ATOM 738 C C . SER A 1 93 ? 41.220 -19.402 -37.984 1.00 58.91 93 SER A C 1
ATOM 740 O O . SER A 1 93 ? 41.952 -18.656 -38.641 1.00 58.91 93 SER A O 1
ATOM 742 N N . GLN A 1 94 ? 40.903 -20.632 -38.386 1.00 61.62 94 GLN A N 1
ATOM 743 C CA . GLN A 1 94 ? 41.306 -21.194 -39.673 1.00 61.62 94 GLN A CA 1
ATOM 744 C C . GLN A 1 94 ? 40.423 -20.587 -40.777 1.00 61.62 94 GLN A C 1
ATOM 746 O O . GLN A 1 94 ? 39.502 -21.196 -41.313 1.00 61.62 94 GLN A O 1
ATOM 751 N N . GLY A 1 95 ? 40.638 -19.301 -41.049 1.00 53.59 95 GLY A N 1
ATOM 752 C CA . GLY A 1 95 ? 39.953 -18.570 -42.104 1.00 53.59 95 GLY A CA 1
ATOM 753 C C . GLY A 1 95 ? 40.594 -18.861 -43.454 1.00 53.59 95 GLY A C 1
ATOM 754 O O . GLY A 1 95 ? 41.589 -18.236 -43.807 1.00 53.59 95 GLY A O 1
ATOM 755 N N . GLY A 1 96 ? 40.005 -19.779 -44.221 1.00 58.38 96 GLY A N 1
ATOM 756 C CA . GLY A 1 96 ? 40.279 -19.927 -45.649 1.00 58.38 96 GLY A CA 1
ATOM 757 C C . GLY A 1 96 ? 39.741 -18.721 -46.422 1.00 58.38 96 GLY A C 1
ATOM 758 O O . GLY A 1 96 ? 38.530 -18.526 -46.506 1.00 58.38 96 GLY A O 1
ATOM 759 N N . GLY A 1 97 ? 40.635 -17.897 -46.969 1.00 52.75 97 GLY A N 1
ATOM 760 C CA . GLY A 1 97 ? 40.284 -16.727 -47.773 1.00 52.75 97 GLY A CA 1
ATOM 761 C C . GLY A 1 97 ? 41.248 -16.528 -48.942 1.00 52.75 97 GLY A C 1
ATOM 762 O O . GLY A 1 97 ? 42.424 -16.264 -48.727 1.00 52.75 97 GLY A O 1
ATOM 763 N N . ALA A 1 98 ? 40.709 -16.700 -50.154 1.00 49.72 98 ALA A N 1
ATOM 764 C CA . ALA A 1 98 ? 41.222 -16.421 -51.502 1.00 49.72 98 ALA A CA 1
ATOM 765 C C . ALA A 1 98 ? 42.749 -16.296 -51.702 1.00 49.72 98 ALA A C 1
ATOM 767 O O . ALA A 1 98 ? 43.353 -15.243 -51.488 1.00 49.72 98 ALA A O 1
ATOM 768 N N . ARG A 1 99 ? 43.357 -17.337 -52.292 1.00 53.59 99 ARG A N 1
ATOM 769 C CA . ARG A 1 99 ? 44.624 -17.183 -53.022 1.00 53.59 99 ARG A CA 1
ATOM 770 C C . ARG A 1 99 ? 44.363 -16.213 -54.175 1.00 53.59 99 ARG A C 1
ATOM 772 O O . ARG A 1 99 ? 43.488 -16.478 -54.995 1.00 53.59 99 ARG A O 1
ATOM 779 N N . LYS A 1 100 ? 45.095 -15.095 -54.237 1.00 51.72 100 LYS A N 1
ATOM 780 C CA . LYS A 1 100 ? 45.119 -14.241 -55.431 1.00 51.72 100 LYS A CA 1
ATOM 781 C C . LYS A 1 100 ? 45.477 -15.138 -56.614 1.00 51.72 100 LYS A C 1
ATOM 783 O O . LYS A 1 100 ? 46.593 -15.654 -56.668 1.00 51.72 100 LYS A O 1
ATOM 788 N N . GLY A 1 101 ? 44.517 -15.364 -57.509 1.00 48.00 101 GLY A N 1
ATOM 789 C CA . GLY A 1 101 ? 44.774 -16.005 -58.788 1.00 48.00 101 GLY A CA 1
ATOM 790 C C . GLY A 1 101 ? 45.874 -15.215 -59.482 1.00 48.00 101 GLY A C 1
ATOM 791 O O . GLY A 1 101 ? 45.726 -14.021 -59.736 1.00 48.00 101 GLY A O 1
ATOM 792 N N . ARG A 1 102 ? 47.011 -15.871 -59.696 1.00 45.91 102 ARG A N 1
ATOM 793 C CA . ARG A 1 102 ? 48.085 -15.393 -60.557 1.00 45.91 102 ARG A CA 1
ATOM 794 C C . ARG A 1 102 ? 47.447 -15.252 -61.939 1.00 45.91 102 ARG A C 1
ATOM 796 O O . ARG A 1 102 ? 47.022 -16.258 -62.497 1.00 45.91 102 ARG A O 1
ATOM 803 N N . HIS A 1 103 ? 47.287 -14.024 -62.432 1.00 48.66 103 HIS A N 1
ATOM 804 C CA . HIS A 1 103 ? 46.929 -13.794 -63.828 1.00 48.66 103 HIS A CA 1
ATOM 805 C C . HIS A 1 103 ? 48.010 -14.485 -64.658 1.00 48.66 103 HIS A C 1
ATOM 807 O O . HIS A 1 103 ? 49.157 -14.051 -64.660 1.00 48.66 103 HIS A O 1
ATOM 813 N N . THR A 1 104 ? 47.669 -15.623 -65.251 1.00 46.94 104 THR A N 1
ATOM 814 C CA . THR A 1 104 ? 48.473 -16.237 -66.297 1.00 46.94 104 THR A CA 1
ATOM 815 C C . THR A 1 104 ? 48.376 -15.327 -67.508 1.00 46.94 104 THR A C 1
ATOM 817 O O . THR A 1 104 ? 47.273 -14.997 -67.952 1.00 46.94 104 THR A O 1
ATOM 820 N N . ASP A 1 105 ? 49.535 -14.879 -67.969 1.00 45.72 105 ASP A N 1
ATOM 821 C CA . ASP A 1 105 ? 49.722 -14.042 -69.140 1.00 45.72 105 ASP A CA 1
ATOM 822 C C . ASP A 1 105 ? 49.105 -14.729 -70.365 1.00 45.72 105 ASP A C 1
ATOM 824 O O . ASP A 1 105 ? 49.657 -15.679 -70.913 1.00 45.72 105 ASP A O 1
ATOM 828 N N . ALA A 1 106 ? 47.921 -14.270 -70.767 1.00 49.56 106 ALA A N 1
ATOM 829 C CA . ALA A 1 106 ? 47.387 -14.536 -72.090 1.00 49.56 106 ALA A CA 1
ATOM 830 C C . ALA A 1 106 ? 47.874 -13.405 -73.001 1.00 49.56 106 ALA A C 1
ATOM 832 O O . ALA A 1 106 ? 47.480 -12.244 -72.848 1.00 49.56 106 ALA A O 1
ATOM 833 N N . GLU A 1 107 ? 48.791 -13.758 -73.896 1.00 53.66 107 GLU A N 1
ATOM 834 C CA . GLU A 1 107 ? 49.329 -12.926 -74.968 1.00 53.66 107 GLU A CA 1
ATOM 835 C C . GLU A 1 107 ? 48.214 -12.127 -75.665 1.00 53.66 107 GLU A C 1
ATOM 837 O O . GLU A 1 107 ? 47.270 -12.694 -76.212 1.00 53.66 107 GLU A O 1
ATOM 842 N N . GLY A 1 108 ? 48.316 -10.790 -75.644 1.00 54.09 108 GLY A N 1
ATOM 843 C CA . GLY A 1 108 ? 47.513 -9.928 -76.523 1.00 54.09 108 GLY A CA 1
ATOM 844 C C . GLY A 1 108 ? 46.892 -8.659 -75.926 1.00 54.09 108 GLY A C 1
ATOM 845 O O . GLY A 1 108 ? 46.339 -7.865 -76.686 1.00 54.09 108 GLY A O 1
ATOM 846 N N . SER A 1 109 ? 46.976 -8.388 -74.617 1.00 55.28 109 SER A N 1
ATOM 847 C CA . SER A 1 109 ? 46.360 -7.178 -74.031 1.00 55.28 109 SER A CA 1
ATOM 848 C C . SER A 1 109 ? 47.365 -6.204 -73.408 1.00 55.28 109 SER A C 1
ATOM 850 O O . SER A 1 109 ? 47.346 -5.935 -72.206 1.00 55.28 109 SER A O 1
ATOM 852 N N . GLY A 1 110 ? 48.230 -5.615 -74.236 1.00 67.12 110 GLY A N 1
ATOM 853 C CA . GLY A 1 110 ? 48.931 -4.386 -73.854 1.00 67.12 110 GLY A CA 1
ATOM 854 C C . GLY A 1 110 ? 47.935 -3.265 -73.514 1.00 67.12 110 GLY A C 1
ATOM 855 O O . GLY A 1 110 ? 46.815 -3.236 -74.035 1.00 67.12 110 GLY A O 1
ATOM 856 N N . ARG A 1 111 ? 48.320 -2.333 -72.627 1.00 73.75 111 ARG A N 1
ATOM 857 C CA . ARG A 1 111 ? 47.470 -1.188 -72.246 1.00 73.75 111 ARG A CA 1
ATOM 858 C C . ARG A 1 111 ? 47.018 -0.436 -73.507 1.00 73.75 111 ARG A C 1
ATOM 860 O O . ARG A 1 111 ? 47.843 0.101 -74.242 1.00 73.75 111 ARG A O 1
ATOM 867 N N . LYS A 1 112 ? 45.705 -0.406 -73.753 1.00 84.25 112 LYS A N 1
ATOM 868 C CA . LYS A 1 112 ? 45.089 0.328 -74.867 1.00 84.25 112 LYS A CA 1
ATOM 869 C C . LYS A 1 112 ? 45.131 1.833 -74.595 1.00 84.25 112 LYS A C 1
ATOM 871 O O . LYS A 1 112 ? 45.019 2.260 -73.444 1.00 84.25 112 LYS A O 1
ATOM 876 N N . CYS A 1 113 ? 45.245 2.641 -75.647 1.00 83.38 113 CYS A N 1
ATOM 877 C CA . CYS A 1 113 ? 45.171 4.093 -75.527 1.00 83.38 113 CYS A CA 1
ATOM 878 C C . CYS A 1 113 ? 43.819 4.524 -74.931 1.00 83.38 113 CYS A C 1
ATOM 880 O O . CYS A 1 113 ? 42.761 4.109 -75.402 1.00 83.38 113 CYS A O 1
ATOM 882 N N . GLY A 1 114 ? 43.839 5.400 -73.921 1.00 81.62 114 GLY A N 1
ATOM 883 C CA . GLY A 1 114 ? 42.621 5.898 -73.270 1.00 81.62 114 GLY A CA 1
ATOM 884 C C . GLY A 1 114 ? 41.730 6.788 -74.150 1.00 81.62 114 GLY A C 1
ATOM 885 O O . GLY A 1 114 ? 40.595 7.042 -73.766 1.00 81.62 114 GLY A O 1
ATOM 886 N N . ALA A 1 115 ? 42.222 7.255 -75.306 1.00 86.06 115 ALA A N 1
ATOM 887 C CA . ALA A 1 115 ? 41.463 8.085 -76.248 1.00 86.06 115 ALA A CA 1
ATOM 888 C C . ALA A 1 115 ? 40.865 7.272 -77.411 1.00 86.06 115 ALA A C 1
ATOM 890 O O . ALA A 1 115 ? 39.661 7.316 -77.638 1.00 86.06 115 ALA A O 1
ATOM 891 N N . CYS A 1 116 ? 41.680 6.495 -78.135 1.00 87.12 116 CYS A N 1
ATOM 892 C CA . CYS A 1 116 ? 41.239 5.764 -79.334 1.00 87.12 116 CYS A CA 1
ATOM 893 C C . CYS A 1 116 ? 41.078 4.245 -79.134 1.00 87.12 116 CYS A C 1
ATOM 895 O O . CYS A 1 116 ? 40.620 3.562 -80.044 1.00 87.12 116 CYS A O 1
ATOM 897 N N . ARG A 1 117 ? 41.440 3.708 -77.959 1.00 84.00 117 ARG A N 1
ATOM 898 C CA . ARG A 1 117 ? 41.384 2.276 -77.595 1.00 84.00 117 ARG A CA 1
ATOM 899 C C . ARG A 1 117 ? 42.245 1.331 -78.450 1.00 84.00 117 ARG A C 1
ATOM 901 O O . ARG A 1 117 ? 42.107 0.116 -78.319 1.00 84.00 117 ARG A O 1
ATOM 908 N N . ILE A 1 118 ? 43.168 1.857 -79.252 1.00 81.56 118 ILE A N 1
ATOM 909 C CA . ILE A 1 118 ? 44.145 1.069 -80.020 1.00 81.56 118 ILE A CA 1
ATOM 910 C C . ILE A 1 118 ? 45.384 0.803 -79.131 1.00 81.56 118 ILE A C 1
ATOM 912 O O . ILE A 1 118 ? 45.801 1.707 -78.397 1.00 81.56 118 ILE A O 1
ATOM 916 N N . PRO A 1 119 ? 45.951 -0.420 -79.111 1.00 81.94 119 PRO A N 1
ATOM 917 C CA . PRO A 1 119 ? 47.206 -0.709 -78.410 1.00 81.94 119 PRO A CA 1
ATOM 918 C C . PRO A 1 119 ? 48.417 -0.066 -79.113 1.00 81.94 119 PRO A C 1
ATOM 920 O O . PRO A 1 119 ? 48.336 0.355 -80.261 1.00 81.94 119 PRO A O 1
ATOM 923 N N . GLY A 1 120 ? 49.558 0.017 -78.425 1.00 81.81 120 GLY A N 1
ATOM 924 C CA . GLY A 1 120 ? 50.821 0.490 -79.019 1.00 81.81 120 GLY A CA 1
ATOM 925 C C . GLY A 1 120 ? 51.135 1.976 -78.821 1.00 81.81 120 GLY A C 1
ATOM 926 O O . GLY A 1 120 ? 52.226 2.413 -79.169 1.00 81.81 120 GLY A O 1
ATOM 927 N N . HIS A 1 121 ? 50.239 2.756 -78.210 1.00 83.00 121 HIS A N 1
ATOM 928 C CA . HIS A 1 121 ? 50.535 4.130 -77.796 1.00 83.00 121 HIS A CA 1
ATOM 929 C C . HIS A 1 121 ? 49.729 4.544 -76.557 1.00 83.00 121 HIS A C 1
ATOM 931 O O . HIS A 1 121 ? 48.697 3.960 -76.222 1.00 83.00 121 HIS A O 1
ATOM 937 N N . THR A 1 122 ? 50.212 5.567 -75.852 1.00 85.06 122 THR A N 1
ATOM 938 C CA . THR A 1 122 ? 49.527 6.165 -74.699 1.00 85.06 122 THR A CA 1
ATOM 939 C C . THR A 1 122 ? 48.668 7.353 -75.132 1.00 85.06 122 THR A C 1
ATOM 941 O O . THR A 1 122 ? 48.836 7.890 -76.225 1.00 85.06 122 THR A O 1
ATOM 944 N N . ARG A 1 123 ? 47.765 7.816 -74.253 1.00 82.25 123 ARG A N 1
ATOM 945 C CA . ARG A 1 123 ? 46.900 8.985 -74.516 1.00 82.25 123 ARG A CA 1
ATOM 946 C C . ARG A 1 123 ? 47.688 10.239 -74.926 1.00 82.25 123 ARG A C 1
ATOM 948 O O . ARG A 1 123 ? 47.182 11.023 -75.712 1.00 82.25 123 ARG A O 1
ATOM 955 N N . ALA A 1 124 ? 48.915 10.398 -74.428 1.00 80.69 124 ALA A N 1
ATOM 956 C CA . ALA A 1 124 ? 49.781 11.537 -74.730 1.00 80.69 124 ALA A CA 1
ATOM 957 C C . ALA A 1 124 ? 50.381 11.521 -76.151 1.00 80.69 124 ALA A C 1
ATOM 959 O O . ALA A 1 124 ? 50.870 12.545 -76.608 1.00 80.69 124 ALA A O 1
ATOM 960 N N . ARG A 1 125 ? 50.368 10.374 -76.844 1.00 78.69 125 ARG A N 1
ATOM 961 C CA . ARG A 1 125 ? 50.897 10.204 -78.212 1.00 78.69 125 ARG A CA 1
ATOM 962 C C . ARG A 1 125 ? 49.824 9.682 -79.173 1.00 78.69 125 ARG A C 1
ATOM 964 O O . ARG A 1 125 ? 50.115 8.883 -80.057 1.00 78.69 125 ARG A O 1
ATOM 971 N N . CYS A 1 126 ? 48.566 10.055 -78.947 1.00 82.56 126 CYS A N 1
ATOM 972 C CA . CYS A 1 126 ? 47.466 9.637 -79.809 1.00 82.56 126 CYS A CA 1
ATOM 973 C C . CYS A 1 126 ? 47.519 10.418 -81.136 1.00 82.56 126 CYS A C 1
ATOM 975 O O . CYS A 1 126 ? 47.590 11.639 -81.087 1.00 82.56 126 CYS A O 1
ATOM 977 N N . PRO A 1 127 ? 47.460 9.756 -82.307 1.00 80.88 127 PRO A N 1
ATOM 978 C CA . PRO A 1 127 ? 47.450 10.417 -83.619 1.00 80.88 127 PRO A CA 1
ATOM 979 C C . PRO A 1 127 ? 46.067 10.982 -84.006 1.00 80.88 127 PRO A C 1
ATOM 981 O O . PRO A 1 127 ? 45.823 11.252 -85.178 1.00 80.88 127 PRO A O 1
ATOM 984 N N . LYS A 1 128 ? 45.149 11.089 -83.038 1.00 67.44 128 LYS A N 1
ATOM 985 C CA . LYS A 1 128 ? 43.818 11.685 -83.200 1.00 67.44 128 LYS A CA 1
ATOM 986 C C . LYS A 1 128 ? 43.792 13.049 -82.544 1.00 67.44 128 LYS A C 1
ATOM 988 O O . LYS A 1 128 ? 44.373 13.131 -81.439 1.00 67.44 128 LYS A O 1
#

Secondary structure (DSSP, 8-state):
-TTGGGTTS---TTSPPPHHHHHHHHHHHHHHHHTT--SHHHHHHHHHHHHHHHHHHHHHHHHHHHHT--------SSS--GGG---TTS----------------TT-PPPPTTT--TTS-GGG---

Organism: NCBI:txid1447944

Radius of gyration: 41.04 Å; chains: 1; bounding box: 62×36×105 Å

pLDDT: mean 73.79, std 17.23, range [45.72, 96.31]